Protein AF-A0A5P9CNB0-F1 (afdb_monomer)

InterPro domains:
  IPR053716 Flagellar assembly and chemotaxis effector [G3DSA:1.10.287.1700] (4-153)

Mean predicted aligned error: 8.44 Å

Nearest PDB structures (foldseek):
  4ovu-assembly1_B  TM=8.079E-01  e=1.923E+00  Homo sapiens
  3na7-assembly1_A  TM=5.622E-01  e=6.292E-01  Helicobacter pylori NCTC 11638
  8qbw-assembly1_A  TM=7.985E-01  e=2.432E+00  Nostoc punctiforme
  6zw5-assembly1_B  TM=7.362E-01  e=5.223E+00  Nostoc punctiforme
  5y06-assembly1_A  TM=4.913E-01  e=1.520E+00  Mycolicibacterium smegmatis MC2 155

Radius of gyration: 37.58 Å; Cα contacts (8 Å, |Δi|>4): 74; chains: 1; bounding box: 81×32×118 Å

Organism: NCBI:txid2587862

Solvent-accessible surface area (backbone atoms only — not comparable to full-atom values): 8260 Å² total; per-residue (Å²): 131,64,62,67,62,54,46,52,52,32,46,51,50,23,53,51,28,47,50,51,23,51,54,30,44,52,52,22,54,51,31,49,48,54,33,52,54,46,50,53,52,37,53,53,40,49,54,51,40,53,58,65,62,50,75,93,69,57,100,88,60,90,72,55,73,64,61,56,52,52,49,54,51,51,47,52,53,40,52,51,53,41,51,53,42,52,55,47,44,55,52,37,51,52,54,22,52,53,31,43,54,51,20,53,52,31,43,52,50,19,54,54,30,42,55,56,29,53,53,46,55,50,52,49,55,51,49,57,52,50,51,53,53,52,52,50,54,51,52,52,51,51,51,61,70,70,46,72,81,75,71,90,71,82,132

Foldseek 3Di:
DDLVVVLVVLVVQLVVLVVQLVVLVVVLVVLVVVLVVLVVVLVVLVVVLVVLPPPPDDPPDDDDPVVVVVSVVVNVVSVVVSVVSVVVSVVSVVVSVVSVVSSVVSVVSSVVSVVVSVVSVVVVVVVVVVVVVVVVVVVVVVVVVPPPPPDPPDD

Sequence (155 aa):
MDWKILEDIKRKRKDTAAKEMKERLSAYQKSEQDVSEQEAIHTQLLSSLQQISQSPFSENVPLSKEALNNWQQQVAAAKNKVNESANTIVKLKKTSQEHFSQWESAQSCYQSAHKKYEKCVEIRKEDDKHQFQLELLEADKQLDEFLPKQGKNNI

pLDDT: mean 90.11, std 13.54, range [41.53, 98.56]

Secondary structure (DSSP, 8-state):
--HHHHHHHHHHHHHHHHHHHHHHHHHHHHHHHHHHHHHHHHHHHHHHHHH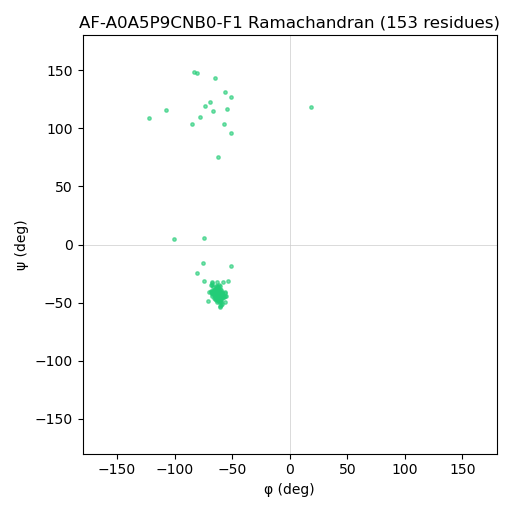HHS----TTSPPPHHHHHHHHHHHHHHHHHHHHHHHHHHHHHHHHHHHHHHHHHHHHHHHHHHHHHHHHHHHHHHHHHHHHHHHHHHHHHHHHHHS--------

Structure (mmCIF, N/CA/C/O backbone):
data_AF-A0A5P9CNB0-F1
#
_entry.id   AF-A0A5P9CNB0-F1
#
loop_
_atom_site.group_PDB
_atom_site.id
_atom_site.type_symbol
_atom_site.label_atom_id
_atom_site.label_alt_id
_atom_site.label_comp_id
_atom_site.label_asym_id
_atom_site.label_entity_id
_atom_site.label_seq_id
_atom_site.pdbx_PDB_ins_code
_atom_site.Cartn_x
_atom_site.Cartn_y
_atom_site.Cartn_z
_atom_site.occupancy
_atom_site.B_iso_or_equiv
_atom_site.auth_seq_id
_atom_site.auth_comp_id
_atom_site.auth_asym_id
_atom_site.auth_atom_id
_atom_site.pdbx_PDB_model_num
ATOM 1 N N . MET A 1 1 ? 28.462 -2.617 -29.558 1.00 60.22 1 MET A N 1
ATOM 2 C CA . MET A 1 1 ? 27.496 -3.028 -28.513 1.00 60.22 1 MET A CA 1
ATOM 3 C C . MET A 1 1 ? 26.128 -3.038 -29.165 1.00 60.22 1 MET A C 1
ATOM 5 O O . MET A 1 1 ? 25.838 -2.087 -29.870 1.00 60.22 1 MET A O 1
ATOM 9 N N . ASP A 1 2 ? 25.338 -4.100 -29.018 1.00 86.06 2 ASP A N 1
ATOM 10 C CA . ASP A 1 2 ? 24.031 -4.185 -29.684 1.00 86.06 2 ASP A CA 1
ATOM 11 C C . ASP A 1 2 ? 22.991 -3.332 -28.932 1.00 86.06 2 ASP A C 1
ATOM 13 O O . ASP A 1 2 ? 22.595 -3.657 -27.805 1.00 86.06 2 ASP A O 1
ATOM 17 N N . TRP A 1 3 ? 22.570 -2.222 -29.548 1.00 87.38 3 TRP A N 1
ATOM 18 C CA . TRP A 1 3 ? 21.569 -1.302 -29.001 1.00 87.38 3 TRP A CA 1
ATOM 19 C C . TRP A 1 3 ? 20.240 -1.981 -28.699 1.00 87.38 3 TRP A C 1
ATOM 21 O O . TRP A 1 3 ? 19.587 -1.631 -27.715 1.00 87.38 3 TRP A O 1
ATOM 31 N N . LYS A 1 4 ? 19.866 -2.996 -29.484 1.00 86.88 4 LYS A N 1
ATOM 32 C CA . LYS A 1 4 ? 18.629 -3.749 -29.284 1.00 86.88 4 LYS A CA 1
ATOM 33 C C . LYS A 1 4 ? 18.668 -4.525 -27.972 1.00 86.88 4 LYS A C 1
ATOM 35 O O . LYS A 1 4 ? 17.703 -4.501 -27.213 1.00 86.88 4 LYS A O 1
ATOM 40 N N . ILE A 1 5 ? 19.809 -5.145 -27.655 1.00 92.88 5 ILE A N 1
ATOM 41 C CA . ILE A 1 5 ? 20.012 -5.851 -26.381 1.00 92.88 5 ILE A CA 1
ATOM 42 C C . ILE A 1 5 ? 19.944 -4.869 -25.206 1.00 92.88 5 ILE A C 1
ATOM 44 O O . ILE A 1 5 ? 19.295 -5.151 -24.195 1.00 92.88 5 ILE A O 1
ATOM 48 N N . LEU A 1 6 ? 20.597 -3.710 -25.321 1.00 93.06 6 LEU A N 1
ATOM 49 C CA . LEU A 1 6 ? 20.603 -2.716 -24.249 1.00 93.06 6 LEU A CA 1
ATOM 50 C C . LEU A 1 6 ? 19.198 -2.151 -23.996 1.00 93.06 6 LEU A C 1
ATOM 52 O O . LEU A 1 6 ? 18.762 -2.110 -22.843 1.00 93.06 6 LEU A O 1
ATOM 56 N N . GLU A 1 7 ? 18.480 -1.768 -25.051 1.00 93.50 7 GLU A N 1
ATOM 57 C CA . GLU A 1 7 ? 17.111 -1.259 -24.964 1.00 93.50 7 GLU A CA 1
ATOM 58 C C . GLU A 1 7 ? 16.167 -2.299 -24.352 1.00 93.50 7 GLU A C 1
ATOM 60 O O . GLU A 1 7 ? 15.419 -1.977 -23.427 1.00 93.50 7 GLU A O 1
ATOM 65 N N . ASP A 1 8 ? 16.258 -3.561 -24.780 1.00 95.62 8 ASP A N 1
ATOM 66 C CA . ASP A 1 8 ? 15.468 -4.664 -24.231 1.00 95.62 8 ASP A CA 1
ATOM 67 C C . ASP A 1 8 ? 15.713 -4.856 -22.728 1.00 95.62 8 ASP A C 1
ATOM 69 O O . ASP A 1 8 ? 14.764 -5.040 -21.958 1.00 95.62 8 ASP A O 1
ATOM 73 N N . ILE A 1 9 ? 16.970 -4.771 -22.277 1.00 96.31 9 ILE A N 1
ATOM 74 C CA . ILE A 1 9 ? 17.315 -4.839 -20.849 1.00 96.31 9 ILE A CA 1
ATOM 75 C C . ILE A 1 9 ? 16.701 -3.659 -20.088 1.00 96.31 9 ILE A C 1
ATOM 77 O O . ILE A 1 9 ? 16.142 -3.850 -19.004 1.00 96.31 9 ILE A O 1
ATOM 81 N N . LYS A 1 10 ? 16.800 -2.433 -20.619 1.00 96.56 10 LYS A N 1
ATOM 82 C CA . LYS A 1 10 ? 16.231 -1.243 -19.965 1.00 96.56 10 LYS A CA 1
ATOM 83 C C . LYS A 1 10 ? 14.706 -1.305 -19.920 1.00 96.56 10 LYS A C 1
ATOM 85 O O . LYS A 1 10 ? 14.136 -1.006 -18.872 1.00 96.56 10 LYS A O 1
ATOM 90 N N . ARG A 1 11 ? 14.065 -1.758 -21.001 1.00 97.38 11 ARG A N 1
ATOM 91 C CA . ARG A 1 11 ? 12.615 -1.964 -21.086 1.00 97.38 11 ARG A CA 1
ATOM 92 C C . ARG A 1 11 ? 12.148 -2.966 -20.038 1.00 97.38 11 ARG A C 1
ATOM 94 O O . ARG A 1 11 ? 11.318 -2.614 -19.210 1.00 97.38 11 ARG A O 1
ATOM 101 N N . LYS A 1 12 ? 12.769 -4.151 -19.979 1.00 98.00 12 LYS A N 1
ATOM 102 C CA . LYS A 1 12 ? 12.460 -5.172 -18.964 1.00 98.00 12 LYS A CA 1
ATOM 103 C C . LYS A 1 12 ? 12.602 -4.632 -17.540 1.00 98.00 12 LYS A C 1
ATOM 105 O O . LYS A 1 12 ? 11.725 -4.855 -16.719 1.00 98.00 12 LYS A O 1
ATOM 110 N N . ARG A 1 13 ? 13.668 -3.880 -17.240 1.00 97.38 13 ARG A N 1
ATOM 111 C CA . ARG A 1 13 ? 13.856 -3.268 -15.909 1.00 97.38 13 ARG A CA 1
ATOM 112 C C . ARG A 1 13 ? 12.766 -2.252 -15.572 1.00 97.38 13 ARG A C 1
ATOM 114 O O . ARG A 1 13 ? 12.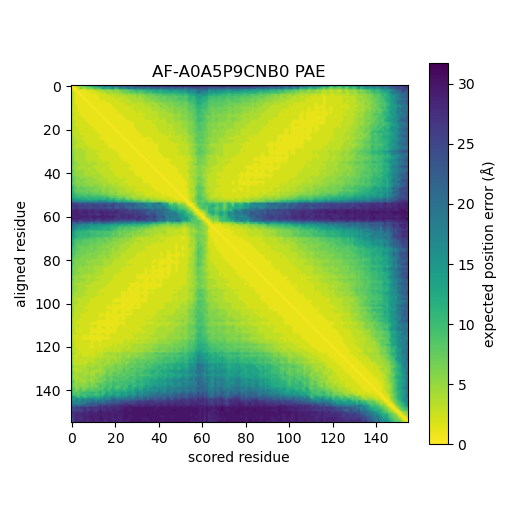282 -2.251 -14.445 1.00 97.38 13 ARG A O 1
ATOM 121 N N . LYS A 1 14 ? 12.383 -1.406 -16.533 1.00 98.12 14 LYS A N 1
ATOM 122 C CA . LYS A 1 14 ? 11.275 -0.456 -16.382 1.00 98.12 14 LYS A CA 1
ATOM 123 C C . LYS A 1 14 ? 9.961 -1.191 -16.111 1.00 98.12 14 LYS A C 1
ATOM 125 O O . LYS A 1 14 ? 9.256 -0.821 -15.180 1.00 98.12 14 LYS A O 1
ATOM 130 N N . ASP A 1 15 ? 9.661 -2.235 -16.877 1.00 98.25 15 ASP A N 1
ATOM 131 C CA . ASP A 1 15 ? 8.408 -2.986 -16.757 1.00 98.25 15 ASP A CA 1
ATOM 132 C C . ASP A 1 15 ? 8.338 -3.764 -15.434 1.00 98.25 15 ASP A C 1
ATOM 134 O O . ASP A 1 15 ? 7.306 -3.747 -14.763 1.00 98.25 15 ASP A O 1
ATOM 138 N N . THR A 1 16 ? 9.448 -4.366 -14.994 1.00 98.38 16 THR A N 1
ATOM 139 C CA . THR A 1 16 ? 9.545 -5.000 -13.670 1.00 98.38 16 THR A CA 1
ATOM 140 C C . THR A 1 16 ? 9.339 -3.986 -12.546 1.00 98.38 16 THR A C 1
ATOM 142 O O . THR A 1 16 ? 8.530 -4.233 -11.655 1.00 98.38 16 THR A O 1
ATOM 145 N N . ALA A 1 17 ? 10.002 -2.826 -12.602 1.00 98.12 17 ALA A N 1
ATOM 146 C CA . ALA A 1 17 ? 9.826 -1.779 -11.595 1.00 98.12 17 ALA A CA 1
ATOM 147 C C . ALA A 1 17 ? 8.390 -1.221 -11.586 1.00 98.12 17 ALA A C 1
ATOM 149 O O . ALA A 1 17 ? 7.842 -0.935 -10.526 1.00 98.12 17 ALA A O 1
ATOM 150 N N . ALA A 1 18 ? 7.749 -1.114 -12.755 1.00 98.50 18 ALA A N 1
ATOM 151 C CA . ALA A 1 18 ? 6.349 -0.711 -12.865 1.00 98.50 18 ALA A CA 1
ATOM 152 C C . ALA A 1 18 ? 5.405 -1.738 -12.227 1.00 98.50 18 ALA A C 1
ATOM 154 O O . ALA A 1 18 ? 4.434 -1.360 -11.570 1.00 98.50 18 ALA A O 1
ATOM 155 N N . LYS A 1 19 ? 5.678 -3.035 -12.418 1.00 98.50 19 LYS A N 1
ATOM 156 C CA . LYS A 1 19 ? 4.908 -4.115 -11.795 1.00 98.50 19 LYS A CA 1
ATOM 157 C C . LYS A 1 19 ? 5.031 -4.060 -10.274 1.00 98.50 19 LYS A C 1
ATOM 159 O O . LYS A 1 19 ? 4.010 -4.033 -9.597 1.00 98.50 19 LYS A O 1
ATOM 164 N N . GLU A 1 20 ? 6.253 -3.956 -9.757 1.00 98.19 20 GLU A N 1
ATOM 165 C CA . GLU A 1 20 ? 6.496 -3.859 -8.316 1.00 98.19 20 GLU A CA 1
ATOM 166 C C . GLU A 1 20 ? 5.834 -2.612 -7.713 1.00 98.19 20 GLU A C 1
ATOM 168 O O . GLU A 1 20 ? 5.130 -2.716 -6.713 1.00 98.19 20 GLU A O 1
ATOM 173 N N . MET A 1 21 ? 5.957 -1.445 -8.356 1.00 98.31 21 MET A N 1
ATOM 174 C CA . MET A 1 21 ? 5.266 -0.224 -7.923 1.00 98.31 21 MET A CA 1
ATOM 175 C C . MET A 1 21 ? 3.748 -0.435 -7.811 1.00 98.31 21 MET A C 1
ATOM 177 O O . MET A 1 21 ? 3.142 -0.002 -6.831 1.00 98.31 21 MET A O 1
ATOM 181 N N . LYS A 1 22 ? 3.122 -1.102 -8.790 1.00 98.50 22 LYS A N 1
ATOM 182 C CA . LYS A 1 22 ? 1.679 -1.396 -8.765 1.00 98.50 22 LYS A CA 1
ATOM 183 C C . LYS A 1 22 ? 1.303 -2.368 -7.649 1.00 98.50 22 LYS A C 1
ATOM 185 O O . LYS A 1 22 ? 0.299 -2.149 -6.979 1.00 98.50 22 LYS A O 1
ATOM 190 N N . GLU A 1 23 ? 2.099 -3.411 -7.434 1.00 98.44 23 GLU A N 1
ATOM 191 C CA . GLU A 1 23 ? 1.887 -4.369 -6.342 1.00 98.44 23 GLU A CA 1
ATOM 192 C C . GLU A 1 23 ? 1.972 -3.672 -4.974 1.00 98.44 23 GLU A C 1
ATOM 194 O O . GLU A 1 23 ? 1.087 -3.849 -4.136 1.00 98.44 23 GLU A O 1
ATOM 199 N N . ARG A 1 24 ? 2.974 -2.805 -4.766 1.00 98.12 24 ARG A N 1
ATOM 200 C CA . ARG A 1 24 ? 3.107 -2.017 -3.528 1.00 98.12 24 ARG A CA 1
ATOM 201 C C . ARG A 1 24 ? 1.971 -1.016 -3.342 1.00 98.12 24 ARG A C 1
ATOM 203 O O . ARG A 1 24 ? 1.476 -0.881 -2.228 1.00 98.12 24 ARG A O 1
ATOM 210 N N . LEU A 1 25 ? 1.520 -0.363 -4.418 1.00 98.50 25 LEU A N 1
ATOM 211 C CA . LEU A 1 25 ? 0.367 0.540 -4.364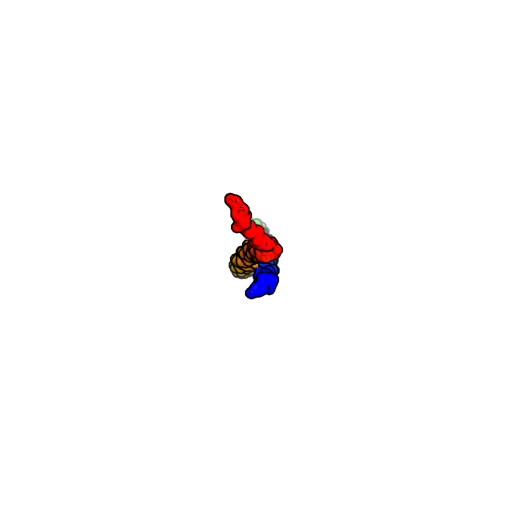 1.00 98.50 25 LEU A CA 1
ATOM 212 C C . LEU A 1 25 ? -0.892 -0.205 -3.918 1.00 98.50 25 LEU A C 1
ATOM 214 O O . LEU A 1 25 ? -1.610 0.273 -3.047 1.00 98.50 25 LEU A O 1
ATOM 218 N N . SER A 1 26 ? -1.134 -1.390 -4.480 1.00 98.56 26 SER A N 1
ATOM 219 C CA . SER A 1 26 ? -2.281 -2.212 -4.097 1.00 98.56 26 SER A CA 1
ATOM 220 C C . SER A 1 26 ? -2.215 -2.637 -2.628 1.00 98.56 26 SER A C 1
ATOM 222 O O . SER A 1 26 ? -3.251 -2.655 -1.967 1.00 98.56 26 SER A O 1
ATOM 224 N N . ALA A 1 27 ? -1.027 -2.967 -2.110 1.00 98.38 27 ALA A N 1
ATOM 225 C CA . ALA A 1 27 ? -0.845 -3.306 -0.698 1.00 98.38 27 ALA A CA 1
ATOM 226 C C . ALA A 1 27 ? -1.115 -2.106 0.225 1.00 98.38 27 ALA A C 1
ATOM 228 O O . ALA A 1 27 ? -1.802 -2.259 1.229 1.00 98.38 27 ALA A O 1
ATOM 229 N N . TYR A 1 28 ? -0.645 -0.911 -0.146 1.00 98.56 28 TYR A N 1
ATOM 230 C CA . TYR A 1 28 ? -0.935 0.322 0.591 1.00 98.56 28 TYR A CA 1
ATOM 231 C C . TYR A 1 28 ? -2.434 0.668 0.576 1.00 98.56 28 TYR A C 1
ATOM 233 O O . TYR A 1 28 ? -3.018 0.974 1.610 1.00 98.56 28 TYR A O 1
ATOM 241 N N . GLN A 1 29 ? -3.100 0.553 -0.575 1.00 98.38 29 GLN A N 1
ATOM 242 C CA . GLN A 1 29 ? -4.545 0.794 -0.669 1.00 98.38 29 GLN A CA 1
ATOM 243 C C . GLN A 1 29 ? -5.346 -0.184 0.196 1.00 98.38 29 GLN A C 1
ATOM 245 O O . GLN A 1 29 ? -6.297 0.217 0.863 1.00 98.38 29 GLN A O 1
ATOM 250 N N . LYS A 1 30 ? -4.938 -1.458 0.212 1.00 98.38 30 LYS A N 1
ATOM 251 C CA . LYS A 1 30 ? -5.518 -2.484 1.081 1.00 98.38 30 LYS A CA 1
ATOM 252 C C . LYS A 1 30 ? -5.367 -2.106 2.559 1.00 98.38 30 LYS A C 1
ATOM 254 O O . LYS A 1 30 ? -6.351 -2.156 3.286 1.00 98.38 30 LYS A O 1
ATOM 259 N N . SER A 1 31 ? -4.176 -1.688 2.994 1.00 98.06 31 SER A N 1
ATOM 260 C CA . SER A 1 31 ? -3.954 -1.315 4.396 1.00 98.06 31 SER A CA 1
ATOM 261 C C . SER A 1 31 ? -4.715 -0.054 4.807 1.00 98.06 31 SER A C 1
ATOM 263 O O . SER A 1 31 ? -5.203 0.008 5.931 1.00 98.06 31 SER A O 1
ATOM 265 N N . GLU A 1 32 ? -4.871 0.927 3.915 1.00 98.38 32 GLU A N 1
ATOM 266 C CA . GLU A 1 32 ? -5.717 2.102 4.173 1.00 98.38 32 GLU A CA 1
ATOM 267 C C . GLU A 1 32 ? -7.196 1.726 4.308 1.00 98.38 32 GLU A C 1
ATOM 269 O O . GLU A 1 32 ? -7.892 2.251 5.179 1.00 98.38 32 GLU A O 1
ATOM 274 N N . GLN A 1 33 ? -7.674 0.785 3.488 1.00 98.31 33 GLN A N 1
ATOM 275 C CA . GLN A 1 33 ? -9.029 0.256 3.618 1.00 98.31 33 GLN A CA 1
ATOM 276 C C . GLN A 1 33 ? -9.220 -0.440 4.974 1.00 98.31 33 GLN A C 1
ATOM 278 O O . GLN A 1 33 ? -10.182 -0.130 5.673 1.00 98.31 33 GLN A O 1
ATOM 283 N N . ASP A 1 34 ? -8.284 -1.301 5.384 1.00 98.25 34 ASP A N 1
ATOM 284 C CA . ASP A 1 34 ? -8.345 -1.995 6.677 1.00 98.25 34 ASP A CA 1
ATOM 285 C C . ASP A 1 34 ? -8.354 -0.997 7.859 1.00 98.25 34 ASP A C 1
ATOM 287 O O . ASP A 1 34 ? -9.084 -1.183 8.836 1.00 98.25 34 ASP A O 1
ATOM 291 N N . VAL A 1 35 ? -7.580 0.098 7.773 1.00 98.50 35 VAL A N 1
ATOM 292 C CA . VAL A 1 35 ? -7.616 1.193 8.764 1.00 98.50 35 VAL A CA 1
ATOM 293 C C . VAL A 1 35 ? -9.004 1.830 8.811 1.00 98.50 35 VAL A C 1
ATOM 295 O O . VAL A 1 35 ? -9.562 1.974 9.899 1.00 98.50 35 VAL A O 1
ATOM 298 N N . SER A 1 36 ? -9.570 2.191 7.657 1.00 98.25 36 SER A N 1
ATOM 299 C CA . SER A 1 36 ? -10.880 2.846 7.573 1.00 98.25 36 SER A CA 1
ATOM 300 C C . SER A 1 36 ? -12.008 1.964 8.118 1.00 98.25 36 SER A C 1
ATOM 302 O O . SER A 1 36 ? -12.849 2.430 8.890 1.00 98.25 36 SER A O 1
ATOM 304 N N . GLU A 1 37 ? -11.997 0.673 7.781 1.00 98.50 37 GLU A N 1
ATOM 305 C CA . GLU A 1 37 ? -12.955 -0.305 8.297 1.00 98.50 37 GLU A CA 1
ATOM 306 C C . GLU A 1 37 ? -12.851 -0.433 9.825 1.00 98.50 37 GLU A C 1
ATOM 308 O O . GLU A 1 37 ? -13.866 -0.389 10.527 1.00 98.50 37 GLU A O 1
ATOM 313 N N . GLN A 1 38 ? -11.631 -0.508 10.369 1.00 98.31 38 GLN A N 1
ATOM 314 C CA . GLN A 1 38 ? -11.431 -0.593 11.816 1.00 98.31 38 GLN A CA 1
ATOM 315 C C . GLN A 1 38 ? -11.812 0.706 12.545 1.00 98.31 38 GLN A C 1
ATOM 317 O O . GLN A 1 38 ? -12.330 0.654 13.664 1.00 98.31 38 GLN A O 1
ATOM 322 N N . GLU A 1 39 ? -11.584 1.872 11.940 1.00 98.31 39 GLU A N 1
ATOM 323 C CA . GLU A 1 39 ? -12.039 3.158 12.477 1.00 98.31 39 GLU A CA 1
ATOM 324 C C . GLU A 1 39 ? -13.568 3.221 12.549 1.00 98.31 39 GLU A C 1
ATOM 326 O O . GLU A 1 39 ? -14.109 3.618 13.583 1.00 98.31 39 GLU A O 1
ATOM 331 N N . ALA A 1 40 ? -14.274 2.733 11.524 1.00 98.44 40 ALA A N 1
ATOM 332 C CA . ALA A 1 40 ? -15.733 2.639 11.546 1.00 98.44 40 ALA A CA 1
ATOM 333 C C . ALA A 1 40 ? -16.236 1.726 12.681 1.00 98.44 40 ALA A C 1
ATOM 335 O O . ALA A 1 40 ? -17.159 2.097 13.415 1.00 98.44 40 ALA A O 1
ATOM 336 N N . ILE A 1 41 ? -15.596 0.567 12.883 1.00 97.94 41 ILE A N 1
ATOM 337 C CA . ILE A 1 41 ? -15.890 -0.334 14.012 1.00 97.94 41 ILE A CA 1
ATOM 338 C C . ILE A 1 41 ? -15.657 0.384 15.347 1.00 97.94 41 ILE A C 1
ATOM 340 O O . ILE A 1 41 ? -16.492 0.317 16.251 1.00 97.94 41 ILE A O 1
ATOM 344 N N . HIS A 1 42 ? -14.545 1.105 15.485 1.00 98.38 42 HIS A N 1
ATOM 345 C CA . HIS A 1 42 ? -14.229 1.840 16.706 1.00 98.38 42 HIS A CA 1
ATOM 346 C C . HIS A 1 42 ? -15.271 2.915 17.024 1.00 98.38 42 HIS A C 1
ATOM 348 O O . HIS A 1 42 ? -15.697 3.030 18.174 1.00 98.38 42 HIS A O 1
ATOM 354 N N . THR A 1 43 ? -15.738 3.656 16.017 1.00 98.31 43 THR A N 1
ATOM 355 C CA . THR A 1 43 ? -16.824 4.631 16.177 1.00 98.31 43 THR A CA 1
ATOM 356 C C . THR A 1 43 ? -18.104 3.963 16.679 1.00 98.31 43 THR A C 1
ATOM 358 O O . THR A 1 43 ? -18.718 4.460 17.621 1.00 98.31 43 THR A O 1
ATOM 361 N N . GLN A 1 44 ? -18.479 2.803 16.130 1.00 97.88 44 GLN A N 1
ATOM 362 C CA . GLN A 1 44 ? -19.649 2.049 16.599 1.00 97.88 44 GLN A CA 1
ATOM 363 C C . GLN A 1 44 ? -19.494 1.576 18.053 1.00 97.88 44 GLN A C 1
ATOM 365 O O . GLN A 1 44 ? -20.443 1.649 18.843 1.00 97.88 44 GLN A O 1
ATOM 370 N N . LEU A 1 45 ? -18.296 1.123 18.438 1.00 98.00 45 LEU A N 1
ATOM 371 C CA . LEU A 1 45 ? -17.993 0.726 19.815 1.00 98.00 45 LEU A CA 1
ATOM 372 C C . LEU A 1 45 ? -18.064 1.913 20.781 1.00 98.00 45 LEU A C 1
ATOM 374 O O . LEU A 1 45 ? -18.602 1.765 21.878 1.00 98.00 45 LEU A O 1
ATOM 378 N N . LEU A 1 46 ? -17.578 3.090 20.377 1.00 97.81 46 LEU A N 1
ATOM 379 C CA . LEU A 1 46 ? -17.701 4.320 21.161 1.00 97.81 46 LEU A CA 1
ATOM 380 C C . LEU A 1 46 ? -19.166 4.714 21.363 1.00 97.81 46 LEU A C 1
ATOM 382 O O . LEU A 1 46 ? -19.564 4.993 22.494 1.00 97.81 46 LEU A O 1
ATOM 386 N N . SER A 1 47 ? -19.987 4.673 20.309 1.00 96.12 47 SER A N 1
ATOM 387 C CA . SER A 1 47 ? -21.428 4.929 20.424 1.00 96.12 47 SER A CA 1
ATOM 388 C C . SER A 1 47 ? -22.114 3.929 21.359 1.00 96.12 47 SER A C 1
ATOM 390 O O . SER A 1 47 ? -22.908 4.327 22.210 1.00 96.12 47 SER A O 1
ATOM 392 N N . SER A 1 48 ? -21.761 2.645 21.262 1.00 94.44 48 SER A N 1
ATOM 393 C CA . SER A 1 48 ? -22.293 1.596 22.144 1.00 94.44 48 SER A CA 1
ATOM 394 C C . SER A 1 48 ? -21.891 1.827 23.604 1.00 94.44 48 SER A C 1
ATOM 396 O O . SER A 1 48 ? -22.723 1.741 24.506 1.00 94.44 48 SER A O 1
ATOM 398 N N . LEU A 1 49 ? -20.625 2.179 23.856 1.00 95.19 49 LEU A N 1
ATOM 399 C CA . LEU A 1 49 ? -20.142 2.524 25.192 1.00 95.19 49 LEU A CA 1
ATOM 400 C C . LEU A 1 49 ? -20.875 3.748 25.749 1.00 95.19 49 LEU A C 1
ATOM 402 O O . LEU A 1 49 ? -21.236 3.747 26.925 1.00 95.19 49 LEU A O 1
ATOM 406 N N . GLN A 1 50 ? -21.114 4.771 24.928 1.00 93.88 50 GLN A N 1
ATOM 407 C CA . GLN A 1 50 ? -21.852 5.962 25.338 1.00 93.88 50 GLN A CA 1
ATOM 408 C C . GLN A 1 50 ? -23.285 5.609 25.753 1.00 93.88 50 GLN A C 1
ATOM 410 O O . GLN A 1 50 ? -23.728 6.068 26.802 1.00 93.88 50 GLN A O 1
ATOM 415 N N . GLN A 1 51 ? -23.977 4.761 24.986 1.00 91.44 51 GLN A N 1
ATOM 416 C CA . GLN A 1 51 ? -25.328 4.295 25.315 1.00 91.44 51 GLN A CA 1
ATOM 417 C C . GLN A 1 51 ? -25.366 3.506 26.628 1.00 91.44 51 GLN A C 1
ATOM 419 O O . GLN A 1 51 ? -26.180 3.807 27.492 1.00 91.44 51 GLN A O 1
ATOM 424 N N . ILE A 1 52 ? -24.461 2.541 26.819 1.00 90.06 52 ILE A N 1
ATOM 425 C CA . ILE A 1 52 ? -24.419 1.726 28.046 1.00 90.06 52 ILE A CA 1
ATOM 426 C C . ILE A 1 52 ? -24.018 2.582 29.257 1.00 90.06 52 ILE A C 1
ATOM 428 O O . ILE A 1 52 ? -24.469 2.331 30.370 1.00 90.06 52 ILE A O 1
ATOM 432 N N . SER A 1 53 ? -23.184 3.606 29.062 1.00 87.62 53 SER A N 1
ATOM 433 C CA . SER A 1 53 ? -22.730 4.488 30.146 1.00 87.62 53 SER A CA 1
ATOM 434 C C . SER A 1 53 ? -23.787 5.494 30.602 1.00 87.62 53 SER A C 1
ATOM 436 O O . SER A 1 53 ? -23.632 6.071 31.679 1.00 87.62 53 SER A O 1
ATOM 438 N N . GLN A 1 54 ? -24.849 5.722 29.823 1.00 85.25 54 GLN A N 1
ATOM 439 C CA . GLN A 1 54 ? -25.998 6.482 30.306 1.00 85.25 54 GLN A CA 1
ATOM 440 C C . GLN A 1 54 ? -26.674 5.662 31.405 1.00 85.25 54 GLN A C 1
ATOM 442 O O . GLN A 1 54 ? -27.148 4.559 31.151 1.00 85.25 54 GLN A O 1
ATOM 447 N N . SER A 1 55 ? -26.664 6.179 32.640 1.00 67.06 55 SER A N 1
ATOM 448 C CA . SER A 1 55 ? -27.256 5.497 33.794 1.00 67.06 55 SER A CA 1
ATOM 449 C C . SER A 1 55 ? -28.719 5.159 33.490 1.00 67.06 55 SER A C 1
ATOM 451 O O . SER A 1 55 ? -29.519 6.084 33.338 1.00 67.06 55 SER A O 1
ATOM 453 N N . PRO A 1 56 ? -29.109 3.873 33.442 1.00 65.50 56 PRO A N 1
ATOM 454 C CA . PRO A 1 56 ? -30.506 3.496 33.235 1.00 65.50 56 PRO A CA 1
ATOM 455 C C . PRO A 1 56 ? -31.363 3.736 34.492 1.00 65.50 56 PRO A C 1
ATOM 457 O O . PRO A 1 56 ? -32.531 3.357 34.536 1.00 65.50 56 PRO A O 1
ATOM 460 N N . PHE A 1 57 ? -30.787 4.336 35.536 1.00 64.94 57 PHE A N 1
ATOM 461 C CA . PHE A 1 57 ? -31.366 4.424 36.866 1.00 64.94 57 PHE A CA 1
ATOM 462 C C . PHE A 1 57 ? -31.837 5.850 37.161 1.00 64.94 57 PHE A C 1
ATOM 464 O O . PHE A 1 57 ? -31.031 6.776 37.247 1.00 64.94 57 PHE A O 1
ATOM 471 N N . SER A 1 58 ? -33.150 6.017 37.333 1.00 57.22 58 SER A N 1
ATOM 472 C CA . SER A 1 58 ? -33.756 7.212 37.930 1.00 57.22 58 SER A CA 1
ATOM 473 C C . SER A 1 58 ? -33.721 7.116 39.458 1.00 57.22 58 SER A C 1
ATOM 475 O O . SER A 1 58 ? -33.895 6.016 39.983 1.00 57.22 58 SER A O 1
ATOM 477 N N . GLU A 1 59 ? -33.613 8.245 40.168 1.00 54.16 59 GLU A N 1
ATOM 478 C CA . GLU A 1 59 ? -33.561 8.329 41.646 1.00 54.16 59 GLU A CA 1
ATOM 479 C C . GLU A 1 59 ? -34.683 7.571 42.392 1.00 54.16 59 GLU A C 1
ATOM 481 O O . GLU A 1 59 ? -34.527 7.251 43.567 1.00 54.16 59 GLU A O 1
ATOM 486 N N . ASN A 1 60 ? -35.789 7.226 41.721 1.00 54.47 60 ASN A N 1
ATOM 487 C CA . ASN A 1 60 ? -36.994 6.662 42.335 1.00 54.47 60 ASN A CA 1
ATOM 488 C C . ASN A 1 60 ? -37.157 5.130 42.219 1.00 54.47 60 ASN A C 1
ATOM 490 O O . ASN A 1 60 ? -38.190 4.610 42.637 1.00 54.47 60 ASN A O 1
ATOM 494 N N . VAL A 1 61 ? -36.183 4.388 41.669 1.00 57.03 61 VAL A N 1
ATOM 495 C CA . VAL A 1 61 ? -36.260 2.914 41.562 1.00 57.03 61 VAL A CA 1
ATOM 496 C C . V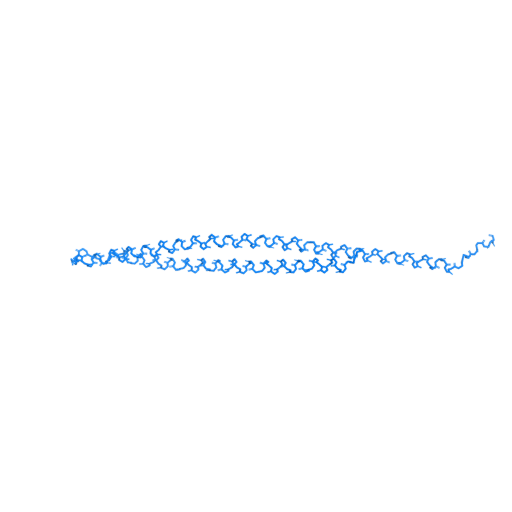AL A 1 61 ? -35.068 2.265 42.281 1.00 57.03 61 VAL A C 1
ATOM 498 O O . VAL A 1 61 ? -33.942 2.360 41.790 1.00 57.03 61 VAL A O 1
ATOM 501 N N . PRO A 1 62 ? -35.269 1.596 43.434 1.00 59.97 62 PRO A N 1
ATOM 502 C CA . PRO A 1 62 ? -34.185 0.925 44.140 1.00 59.97 62 PRO A CA 1
ATOM 503 C C . PRO A 1 62 ? -33.709 -0.298 43.345 1.00 59.97 62 PRO A C 1
ATOM 505 O O . PRO A 1 62 ? -34.479 -1.210 43.046 1.00 59.97 62 PRO A O 1
ATOM 508 N N . LEU A 1 63 ? -32.421 -0.324 43.004 1.00 68.38 63 LEU A N 1
ATOM 509 C CA . LEU A 1 63 ? -31.789 -1.458 42.329 1.00 68.38 63 LEU A CA 1
ATOM 510 C C . LEU A 1 63 ? -31.423 -2.566 43.302 1.00 68.38 63 LEU A C 1
ATOM 512 O O . LEU A 1 63 ? -30.950 -2.313 44.412 1.00 68.38 63 LEU A O 1
ATOM 516 N N . SER A 1 64 ? -31.494 -3.805 42.818 1.00 80.69 64 SER A N 1
ATOM 517 C CA . SER A 1 64 ? -30.714 -4.871 43.433 1.00 80.69 64 SER A CA 1
ATOM 518 C C . SER A 1 64 ? -29.220 -4.585 43.234 1.00 80.69 64 SER A C 1
ATOM 520 O O . SER A 1 64 ? -28.787 -4.106 42.182 1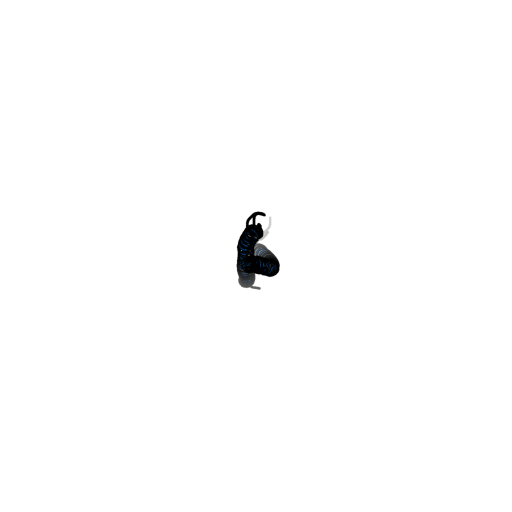.00 80.69 64 SER A O 1
ATOM 522 N N . LYS A 1 65 ? -28.397 -4.911 44.238 1.00 82.25 65 LYS A N 1
ATOM 523 C CA . LYS A 1 65 ? -26.926 -4.833 44.125 1.00 82.25 65 LYS A CA 1
ATOM 524 C C . LYS A 1 65 ? -26.401 -5.604 42.906 1.00 82.25 65 LYS A C 1
ATOM 526 O O . LYS A 1 65 ? -25.409 -5.212 42.304 1.00 82.25 65 LYS A O 1
ATOM 531 N N . GLU A 1 66 ? -27.088 -6.680 42.534 1.00 85.25 66 GLU A N 1
ATOM 532 C CA . GLU A 1 66 ? -26.767 -7.512 41.378 1.00 85.25 66 GLU A CA 1
ATOM 533 C C . GLU A 1 66 ? -26.945 -6.767 40.046 1.00 85.25 66 GLU A C 1
ATOM 535 O O . GLU A 1 66 ? -26.056 -6.815 39.200 1.00 85.25 66 GLU A O 1
ATOM 540 N N . ALA A 1 67 ? -28.028 -5.998 39.876 1.00 84.38 67 ALA A N 1
ATOM 541 C CA . ALA A 1 67 ? -28.258 -5.210 38.664 1.00 84.38 67 ALA A CA 1
ATOM 542 C C . ALA A 1 67 ? -27.199 -4.110 38.474 1.00 84.38 67 ALA A C 1
ATOM 544 O O . ALA A 1 67 ? -26.707 -3.907 37.362 1.00 84.38 67 ALA A O 1
ATOM 545 N N . LEU A 1 68 ? -26.801 -3.444 39.565 1.00 84.69 68 LEU A N 1
ATOM 546 C CA . LEU A 1 68 ? -25.721 -2.456 39.540 1.00 84.69 68 LEU A CA 1
ATOM 547 C C . LEU A 1 68 ? -24.380 -3.099 39.158 1.00 84.69 68 LEU A C 1
ATOM 549 O O . LEU A 1 68 ? -23.684 -2.589 38.280 1.00 84.69 68 LEU A O 1
ATOM 553 N N . ASN A 1 69 ? -24.038 -4.233 39.777 1.00 88.81 69 ASN A N 1
ATOM 554 C CA . ASN A 1 69 ? -22.809 -4.965 39.469 1.00 88.81 69 ASN A CA 1
ATOM 555 C C . ASN A 1 69 ? -22.770 -5.416 38.001 1.00 88.81 69 ASN A C 1
ATOM 557 O O . ASN A 1 69 ? -21.756 -5.229 37.329 1.00 88.81 69 ASN A O 1
ATOM 561 N N . ASN A 1 70 ? -23.875 -5.954 37.480 1.00 89.62 70 ASN A N 1
ATOM 562 C CA . ASN A 1 70 ? -23.966 -6.399 36.089 1.00 89.62 70 ASN A CA 1
ATOM 563 C C . ASN A 1 70 ? -23.777 -5.236 35.105 1.00 89.62 70 ASN A C 1
ATOM 565 O O . ASN A 1 70 ? -23.045 -5.370 34.125 1.00 89.62 70 ASN A O 1
ATOM 569 N N . TRP A 1 71 ? -24.382 -4.077 35.374 1.00 89.38 71 TRP A N 1
ATOM 570 C CA . TRP A 1 71 ? -24.185 -2.882 34.552 1.00 89.38 71 TRP A CA 1
ATOM 571 C C . TRP A 1 71 ? -22.728 -2.398 34.581 1.00 89.38 71 TRP A C 1
ATOM 573 O O . TRP A 1 71 ? -22.138 -2.151 33.528 1.00 89.38 71 TRP A O 1
ATOM 583 N N . GLN A 1 72 ? -22.106 -2.334 35.763 1.00 91.31 72 GLN A N 1
ATOM 584 C CA . GLN A 1 72 ? -20.696 -1.951 35.894 1.00 91.31 72 GLN A CA 1
ATOM 585 C C . GLN A 1 72 ? -19.774 -2.889 35.104 1.00 91.31 72 GLN A C 1
ATOM 587 O O . GLN A 1 72 ? -18.856 -2.425 34.424 1.00 91.31 72 GLN A O 1
ATOM 592 N N . GLN A 1 73 ? -20.041 -4.198 35.140 1.00 93.56 73 GLN A N 1
ATOM 593 C CA . GLN A 1 73 ? -19.308 -5.184 34.346 1.00 93.56 73 GLN A CA 1
ATOM 594 C C . GLN A 1 73 ? -19.493 -4.966 32.839 1.00 93.56 73 GLN A C 1
ATOM 596 O O . GLN A 1 73 ? -18.515 -5.029 32.095 1.00 93.56 73 GLN A O 1
ATOM 601 N N . GLN A 1 74 ? -20.708 -4.652 32.378 1.00 92.50 74 GLN A N 1
ATOM 602 C CA . GLN A 1 74 ? -20.967 -4.353 30.964 1.00 92.50 74 GLN A CA 1
ATOM 603 C C . GLN A 1 74 ? -20.228 -3.094 30.496 1.00 92.50 74 GLN A C 1
ATOM 605 O O . GLN A 1 74 ? -19.602 -3.112 29.435 1.00 92.50 74 GLN A O 1
ATOM 610 N N . VAL A 1 75 ? -20.230 -2.024 31.300 1.00 93.69 75 VAL A N 1
ATOM 611 C CA . VAL A 1 75 ? -19.464 -0.800 31.010 1.00 93.69 75 VAL A CA 1
ATOM 612 C C . VAL A 1 75 ? -17.967 -1.103 30.945 1.00 93.69 75 VAL A C 1
ATOM 614 O O . VAL A 1 75 ? -17.289 -0.660 30.017 1.00 93.69 75 VAL A O 1
ATOM 617 N N . ALA A 1 76 ? -17.435 -1.871 31.899 1.00 95.38 76 ALA A N 1
ATOM 618 C CA . ALA A 1 76 ? -16.025 -2.254 31.913 1.00 95.38 76 ALA A CA 1
ATOM 619 C C . ALA A 1 76 ? -15.643 -3.084 30.675 1.00 95.38 76 ALA A C 1
ATOM 621 O O . ALA A 1 76 ? -14.647 -2.79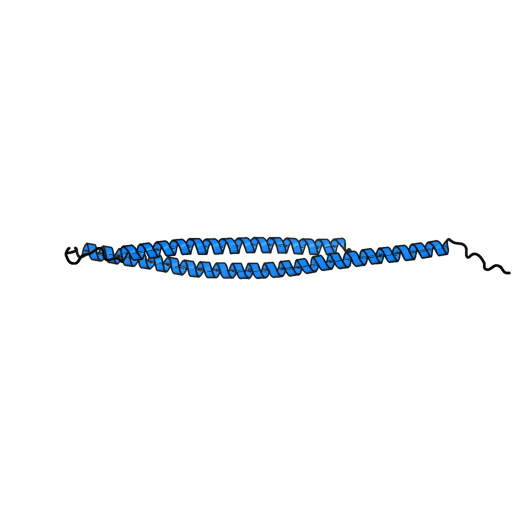0 30.014 1.00 95.38 76 ALA A O 1
ATOM 622 N N . ALA A 1 77 ? -16.467 -4.067 30.304 1.00 96.06 77 ALA A N 1
ATOM 623 C CA . ALA A 1 77 ? -16.256 -4.877 29.108 1.00 96.06 77 ALA A CA 1
ATOM 624 C C . ALA A 1 77 ? -16.303 -4.035 27.820 1.00 96.06 77 ALA A C 1
ATOM 626 O O . ALA A 1 77 ? -15.463 -4.211 26.937 1.00 96.06 77 ALA A O 1
ATOM 627 N N . ALA A 1 78 ? -17.241 -3.088 27.715 1.00 95.81 78 ALA A N 1
ATOM 628 C CA . ALA A 1 78 ? -17.329 -2.177 26.575 1.00 95.81 78 ALA A CA 1
ATOM 629 C C . ALA A 1 78 ? -16.099 -1.257 26.473 1.00 95.81 78 ALA A C 1
ATOM 631 O O . ALA A 1 78 ? -15.546 -1.096 25.384 1.00 95.81 78 ALA A O 1
ATOM 632 N N . LYS A 1 79 ? -15.609 -0.719 27.600 1.00 97.25 79 LYS A N 1
ATOM 633 C CA . LYS A 1 79 ? -14.361 0.066 27.646 1.00 97.25 79 LYS A CA 1
ATOM 634 C C . LYS A 1 79 ? -13.160 -0.741 27.159 1.00 97.25 79 LYS A C 1
ATOM 636 O O . LYS A 1 79 ? -12.363 -0.228 26.377 1.00 97.25 79 LYS A O 1
ATOM 641 N N . ASN A 1 80 ? -13.051 -2.004 27.569 1.00 97.88 80 ASN A N 1
ATOM 642 C CA . ASN A 1 80 ? -11.967 -2.877 27.116 1.00 97.88 80 ASN A CA 1
ATOM 643 C C . ASN A 1 80 ? -12.003 -3.082 25.596 1.00 97.88 80 ASN A C 1
ATOM 645 O O . ASN A 1 80 ? -10.980 -2.887 24.946 1.00 97.88 80 ASN A O 1
ATOM 649 N N . LYS A 1 81 ? -13.179 -3.346 25.011 1.00 97.69 81 LYS A N 1
ATOM 650 C CA . LYS A 1 81 ? -13.331 -3.473 23.548 1.00 97.69 81 LYS A CA 1
ATOM 651 C C . LYS A 1 81 ? -12.937 -2.199 22.796 1.00 97.69 81 LYS A C 1
ATOM 653 O O . LYS A 1 81 ? -12.276 -2.270 21.762 1.00 97.69 81 LYS A O 1
ATOM 658 N N . VAL A 1 82 ? -13.317 -1.026 23.310 1.00 98.00 82 VAL A N 1
ATOM 659 C CA . VAL A 1 82 ? -12.916 0.271 22.733 1.00 98.00 82 VAL A CA 1
ATOM 660 C C . VAL A 1 82 ? -11.392 0.418 22.744 1.00 98.00 82 VAL A C 1
ATOM 662 O O . VAL A 1 82 ? -10.809 0.771 21.717 1.00 98.00 82 VAL A O 1
ATOM 665 N N . ASN A 1 83 ? -10.742 0.089 23.863 1.00 98.00 83 ASN A N 1
ATOM 666 C CA . ASN A 1 83 ? -9.284 0.152 23.999 1.00 98.00 83 ASN A CA 1
ATOM 667 C C . ASN A 1 83 ? -8.566 -0.845 23.073 1.00 98.00 83 ASN A C 1
ATOM 669 O O . ASN A 1 83 ? -7.580 -0.494 22.427 1.00 98.00 83 ASN A O 1
ATOM 673 N N . GLU A 1 84 ? -9.062 -2.078 22.968 1.00 98.12 84 GLU A N 1
ATOM 674 C CA . GLU A 1 84 ? -8.540 -3.095 22.046 1.00 98.12 84 GLU A CA 1
ATOM 675 C C . GLU A 1 84 ? -8.647 -2.642 20.586 1.00 98.12 84 GLU A C 1
ATOM 677 O O . GLU A 1 84 ? -7.687 -2.760 19.817 1.00 98.12 84 GLU A O 1
ATOM 682 N N . SER A 1 85 ? -9.785 -2.053 20.213 1.00 98.31 85 SER A N 1
ATOM 683 C CA . SER A 1 85 ? -9.981 -1.484 18.882 1.00 98.31 85 SER A CA 1
ATOM 684 C C . SER A 1 85 ? -9.029 -0.315 18.617 1.00 98.31 85 SER A C 1
ATOM 686 O O . SER A 1 85 ? -8.440 -0.252 17.540 1.00 98.31 85 SER A O 1
ATOM 688 N N . ALA A 1 86 ? -8.821 0.583 19.585 1.00 98.31 86 ALA A N 1
ATOM 689 C CA . ALA A 1 86 ? -7.868 1.688 19.452 1.00 98.31 86 ALA A CA 1
ATOM 690 C C . ALA A 1 86 ? -6.432 1.177 19.237 1.00 98.31 86 ALA A C 1
ATOM 692 O O . ALA A 1 86 ? -5.736 1.624 18.325 1.00 98.31 86 ALA A O 1
ATOM 693 N N . ASN A 1 87 ? -6.009 0.176 20.015 1.00 98.38 87 ASN A N 1
ATOM 694 C CA . ASN A 1 87 ? -4.704 -0.469 19.849 1.00 98.38 87 ASN A CA 1
ATOM 695 C C . ASN A 1 87 ? -4.552 -1.129 18.470 1.00 98.38 87 ASN A C 1
ATOM 697 O O . ASN A 1 87 ? -3.464 -1.123 17.893 1.00 98.38 87 ASN A O 1
ATOM 701 N N . THR A 1 88 ? -5.635 -1.693 17.935 1.00 98.38 88 THR A N 1
ATOM 702 C CA . THR A 1 88 ? -5.650 -2.296 16.597 1.00 98.38 88 THR A CA 1
ATOM 703 C C . THR A 1 88 ? -5.481 -1.235 15.511 1.00 98.38 88 THR A C 1
ATOM 705 O O . THR A 1 88 ? -4.627 -1.405 14.644 1.00 98.38 88 THR A O 1
ATOM 708 N N . ILE A 1 89 ? -6.184 -0.099 15.609 1.00 98.44 89 ILE A N 1
ATOM 709 C CA . ILE A 1 89 ? -6.021 1.038 14.683 1.00 98.44 89 ILE A CA 1
ATOM 710 C C . ILE A 1 89 ? -4.572 1.526 14.668 1.00 98.44 89 ILE A C 1
ATOM 712 O O . ILE A 1 89 ? -4.008 1.736 13.599 1.00 98.44 89 ILE A O 1
ATOM 716 N N . VAL A 1 90 ? -3.940 1.670 15.838 1.00 98.50 90 VAL A N 1
ATOM 717 C CA . VAL A 1 90 ? -2.536 2.108 15.925 1.00 98.50 90 VAL A CA 1
ATOM 718 C C . VAL A 1 90 ? -1.605 1.147 15.179 1.00 98.50 90 VAL A C 1
ATOM 720 O O . VAL A 1 90 ? -0.728 1.593 14.437 1.00 98.50 90 VAL A O 1
ATOM 723 N N . LYS A 1 91 ? -1.804 -0.168 15.330 1.00 98.44 91 LYS A N 1
ATOM 724 C CA . LYS A 1 91 ? -1.018 -1.180 14.606 1.00 98.44 91 LYS A CA 1
ATOM 725 C C . LYS A 1 91 ? -1.245 -1.093 13.096 1.00 98.44 91 LYS A C 1
ATOM 727 O O 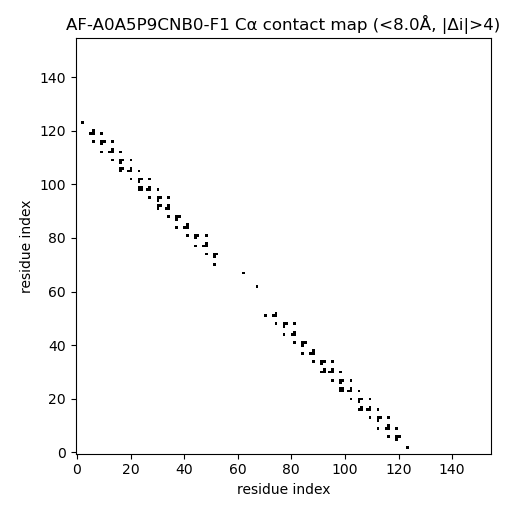. LYS A 1 91 ? -0.269 -1.051 12.355 1.00 98.44 91 LYS A O 1
ATOM 732 N N . LEU A 1 92 ? -2.502 -1.010 12.657 1.00 98.38 92 LEU A N 1
ATOM 733 C CA . LEU A 1 92 ? -2.851 -0.916 11.238 1.00 98.38 92 LEU A CA 1
ATOM 734 C C . LEU A 1 92 ? -2.287 0.354 10.595 1.00 98.38 92 LEU A C 1
ATOM 736 O O . LEU A 1 92 ? -1.693 0.276 9.526 1.00 98.38 92 LEU A O 1
ATOM 740 N N . LYS A 1 93 ? -2.367 1.506 11.273 1.00 98.50 93 LYS A N 1
ATOM 741 C CA . LYS A 1 93 ? -1.768 2.762 10.792 1.00 98.50 93 LYS A CA 1
ATOM 742 C C . LYS A 1 93 ? -0.257 2.658 10.640 1.00 98.50 93 LYS A C 1
ATOM 744 O O . LYS A 1 93 ? 0.290 3.143 9.654 1.00 98.50 93 LYS A O 1
ATOM 749 N N . LYS A 1 94 ? 0.423 1.988 11.575 1.00 98.44 94 LYS A N 1
ATOM 750 C CA . LYS A 1 94 ? 1.860 1.722 11.450 1.00 98.44 94 LYS A CA 1
ATOM 751 C C . LYS A 1 94 ? 2.161 0.854 10.223 1.00 98.44 94 LYS A C 1
ATOM 753 O O . LYS A 1 94 ? 3.034 1.209 9.439 1.00 98.44 94 LYS A O 1
ATOM 758 N N . THR A 1 95 ? 1.421 -0.236 10.029 1.00 97.56 95 THR A N 1
ATOM 759 C CA . THR A 1 95 ? 1.565 -1.104 8.849 1.00 97.56 95 THR A CA 1
ATOM 760 C C . THR A 1 95 ? 1.267 -0.355 7.548 1.00 97.56 95 THR A C 1
ATOM 762 O O . THR A 1 95 ? 2.000 -0.506 6.574 1.00 97.56 95 THR A O 1
ATOM 765 N N . SER A 1 96 ? 0.248 0.507 7.533 1.00 98.25 96 SER A N 1
ATOM 766 C CA . SER A 1 96 ? -0.078 1.326 6.365 1.00 98.25 96 SER A CA 1
ATOM 767 C C . SER A 1 96 ? 1.042 2.307 6.023 1.00 98.25 96 SER A C 1
ATOM 769 O O . SER A 1 96 ? 1.450 2.404 4.867 1.00 98.25 96 SER A O 1
ATOM 771 N N . GLN A 1 97 ? 1.637 2.947 7.034 1.00 98.38 97 GLN A N 1
ATOM 772 C CA . GLN A 1 97 ? 2.804 3.809 6.851 1.00 98.38 97 GLN A CA 1
ATOM 773 C C . GLN A 1 97 ? 4.009 3.043 6.277 1.00 98.38 97 GLN A C 1
ATOM 775 O O . GLN A 1 97 ? 4.708 3.551 5.402 1.00 98.38 97 GLN A O 1
ATOM 780 N N . GLU A 1 98 ? 4.251 1.812 6.735 1.00 98.44 98 GLU A N 1
ATOM 781 C CA . GLU A 1 98 ? 5.309 0.954 6.189 1.00 98.44 98 GLU A CA 1
ATOM 782 C C . GLU A 1 98 ? 5.048 0.608 4.712 1.00 98.44 98 GLU A C 1
ATOM 784 O O . GLU A 1 98 ? 5.964 0.689 3.888 1.00 98.44 98 GLU A O 1
ATOM 789 N N . HIS A 1 99 ? 3.806 0.273 4.348 1.00 98.44 99 HIS A N 1
ATOM 790 C CA . HIS A 1 99 ? 3.424 0.029 2.954 1.00 98.44 99 HIS A CA 1
ATOM 791 C C . HIS A 1 99 ? 3.531 1.280 2.082 1.00 98.44 99 HIS A C 1
ATOM 793 O O . HIS A 1 99 ? 4.007 1.181 0.949 1.00 98.44 99 HIS A O 1
ATOM 799 N N . PHE A 1 100 ? 3.169 2.448 2.611 1.00 98.56 100 PHE A N 1
ATOM 800 C CA . PHE A 1 100 ? 3.339 3.727 1.931 1.00 98.56 100 PHE A CA 1
ATOM 801 C C . PHE A 1 100 ? 4.812 3.982 1.590 1.00 98.56 100 PHE A C 1
ATOM 803 O O . PHE A 1 100 ? 5.148 4.191 0.426 1.00 98.56 100 PHE A O 1
ATOM 810 N N . SER A 1 101 ? 5.718 3.848 2.564 1.00 98.50 101 SER A N 1
ATOM 811 C CA . SER A 1 101 ? 7.155 4.028 2.325 1.00 98.50 101 SER A CA 1
ATOM 812 C C . SER A 1 101 ? 7.732 3.004 1.336 1.00 98.50 101 SER A C 1
ATOM 814 O O . SER A 1 101 ? 8.605 3.332 0.529 1.00 98.50 101 SER A O 1
ATOM 816 N N . GLN A 1 102 ? 7.242 1.757 1.347 1.00 98.19 102 GLN A N 1
ATOM 817 C CA . GLN A 1 102 ? 7.624 0.755 0.343 1.00 98.19 102 GLN A CA 1
ATOM 818 C C . GLN A 1 102 ? 7.146 1.138 -1.062 1.00 98.19 102 GLN A C 1
ATOM 820 O O . GLN A 1 102 ? 7.884 0.955 -2.033 1.00 98.19 102 GLN A O 1
ATOM 825 N N . TRP A 1 103 ? 5.927 1.666 -1.178 1.00 98.50 103 TRP A N 1
ATOM 826 C CA . TRP A 1 103 ? 5.390 2.157 -2.441 1.00 98.50 103 TRP A CA 1
ATOM 827 C C . TRP A 1 103 ? 6.178 3.361 -2.970 1.00 98.50 103 TRP A C 1
ATOM 829 O O . TRP A 1 103 ? 6.559 3.345 -4.140 1.00 98.50 103 TRP A O 1
ATOM 839 N N . GLU A 1 104 ? 6.506 4.346 -2.129 1.00 98.44 104 GLU A N 1
ATOM 840 C CA . GLU A 1 104 ? 7.328 5.502 -2.521 1.00 98.44 104 GLU A CA 1
ATOM 841 C C . GLU A 1 104 ? 8.708 5.069 -3.037 1.00 98.44 104 GLU A C 1
ATOM 843 O O . GLU A 1 104 ? 9.182 5.541 -4.077 1.00 98.44 104 GLU A O 1
ATOM 848 N N . SER A 1 105 ? 9.341 4.113 -2.351 1.00 98.25 105 SER A N 1
ATOM 849 C CA . SER A 1 105 ? 10.617 3.537 -2.784 1.00 98.25 105 SER A CA 1
ATOM 850 C C . SER A 1 105 ? 10.494 2.868 -4.160 1.00 98.25 105 SER A C 1
ATOM 852 O O . SER A 1 105 ? 11.264 3.170 -5.078 1.00 98.25 105 SER A O 1
ATOM 854 N N . ALA A 1 106 ? 9.469 2.032 -4.358 1.00 98.00 106 ALA A N 1
ATOM 855 C CA . ALA A 1 106 ? 9.211 1.380 -5.641 1.00 98.00 106 ALA A CA 1
ATOM 856 C C . ALA A 1 106 ? 8.889 2.390 -6.760 1.00 98.00 106 ALA A C 1
ATOM 858 O O . ALA A 1 106 ? 9.346 2.229 -7.895 1.00 98.00 106 ALA A O 1
ATOM 859 N N . GLN A 1 107 ? 8.163 3.467 -6.449 1.00 98.38 107 GLN A N 1
ATOM 860 C CA . GLN A 1 107 ? 7.879 4.557 -7.380 1.00 98.38 107 GLN A CA 1
ATOM 861 C C . GLN A 1 107 ? 9.165 5.268 -7.817 1.00 98.38 107 GLN A C 1
ATOM 863 O O . GLN A 1 107 ? 9.357 5.510 -9.011 1.00 98.38 107 GLN A O 1
ATOM 868 N N . SER A 1 108 ? 10.078 5.550 -6.885 1.00 98.19 108 SER A N 1
ATOM 869 C CA . SER A 1 108 ? 11.391 6.128 -7.191 1.00 98.19 108 SER A CA 1
ATOM 870 C C . SER A 1 108 ? 12.224 5.205 -8.093 1.00 98.19 108 SER A C 1
ATOM 872 O O . SER A 1 108 ? 12.786 5.642 -9.107 1.00 98.19 108 SER A O 1
ATOM 874 N N . CYS A 1 109 ? 12.235 3.897 -7.808 1.00 97.94 109 CYS A N 1
ATOM 875 C CA . CYS A 1 109 ? 12.880 2.897 -8.661 1.00 97.94 109 CYS A CA 1
ATOM 876 C C . CYS A 1 109 ? 12.289 2.877 -10.076 1.00 97.94 109 CYS A C 1
ATOM 878 O O . CYS A 1 109 ? 13.046 2.883 -11.054 1.00 97.94 109 CYS A O 1
ATOM 880 N N . TYR A 1 110 ? 10.958 2.905 -10.200 1.00 98.50 110 TYR A N 1
ATOM 881 C CA . TYR A 1 110 ? 10.278 2.982 -11.490 1.00 98.50 110 TYR A CA 1
ATOM 882 C C . TYR A 1 110 ? 10.662 4.251 -12.256 1.00 98.50 110 TYR A C 1
ATOM 884 O O . TYR A 1 110 ? 11.082 4.152 -13.407 1.00 98.50 110 TYR A O 1
ATOM 892 N N . GLN A 1 111 ? 10.611 5.426 -11.623 1.00 98.31 111 GLN A N 1
ATOM 893 C CA . GLN A 1 111 ? 10.998 6.690 -12.258 1.00 98.31 111 GLN A CA 1
ATOM 894 C C . GLN A 1 111 ? 12.454 6.667 -12.744 1.00 98.31 111 GLN A C 1
ATOM 896 O O . GLN A 1 111 ? 12.753 7.112 -13.853 1.00 98.31 111 GLN A O 1
ATOM 901 N N . SER A 1 112 ? 13.369 6.107 -11.947 1.00 98.00 112 SER A N 1
ATOM 902 C CA . SER A 1 112 ? 14.775 5.943 -12.335 1.00 98.00 112 SER A CA 1
ATOM 903 C C . SER A 1 112 ? 14.935 5.005 -13.537 1.00 98.00 112 SER A C 1
ATOM 905 O O . SER A 1 112 ? 15.674 5.311 -14.478 1.00 98.00 112 SER A O 1
ATOM 907 N N . ALA A 1 113 ? 14.244 3.862 -13.532 1.00 97.75 113 ALA A N 1
ATOM 908 C CA . ALA A 1 113 ? 14.279 2.899 -14.629 1.00 97.75 113 ALA A CA 1
ATOM 909 C C . ALA A 1 113 ? 13.660 3.470 -15.914 1.00 97.75 113 ALA A C 1
ATOM 911 O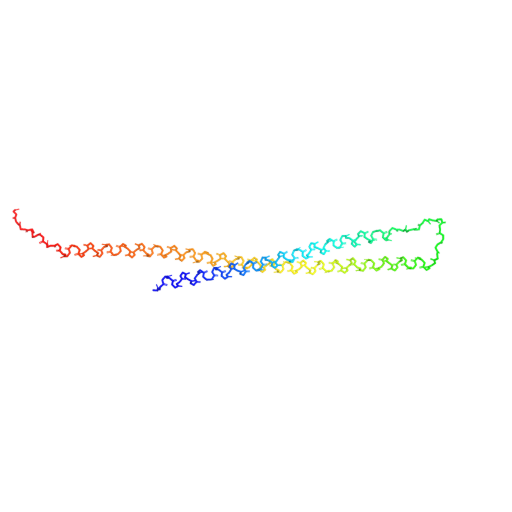 O . ALA A 1 113 ? 14.212 3.269 -16.995 1.00 97.75 113 ALA A O 1
ATOM 912 N N . HIS A 1 114 ? 12.571 4.228 -15.782 1.00 98.19 114 HIS A N 1
ATOM 913 C CA . HIS A 1 114 ? 11.892 4.917 -16.872 1.00 98.19 114 HIS A CA 1
ATOM 914 C C . HIS A 1 114 ? 12.819 5.925 -17.558 1.00 98.19 114 HIS A C 1
ATOM 916 O O . HIS A 1 114 ? 13.098 5.768 -18.743 1.00 98.19 114 HIS A O 1
ATOM 922 N N . LYS A 1 115 ? 13.424 6.847 -16.796 1.00 98.00 115 LYS A N 1
ATOM 923 C CA . LYS A 1 115 ? 14.387 7.831 -17.327 1.00 98.00 115 LYS A CA 1
ATOM 924 C C . LYS A 1 115 ? 15.568 7.169 -18.043 1.00 98.00 115 LYS A C 1
ATOM 926 O O . LYS A 1 115 ? 16.019 7.628 -19.088 1.00 98.00 115 LYS A O 1
ATOM 931 N N . LYS A 1 116 ? 16.089 6.065 -17.492 1.00 96.75 116 LYS A N 1
ATOM 932 C CA . LYS A 1 116 ? 17.187 5.302 -18.116 1.00 96.75 116 LYS A CA 1
ATOM 933 C C . LYS A 1 116 ? 16.764 4.620 -19.416 1.00 96.75 116 LYS A C 1
ATOM 935 O O . LYS A 1 116 ? 17.610 4.441 -20.288 1.00 96.75 116 LYS A O 1
ATOM 940 N N . TYR A 1 117 ? 15.510 4.190 -19.521 1.00 97.44 117 TYR A N 1
ATOM 941 C CA . TYR A 1 117 ? 14.957 3.632 -20.750 1.00 97.44 117 TYR A CA 1
ATOM 942 C C . TYR A 1 117 ? 14.766 4.722 -21.808 1.00 97.44 117 TYR A C 1
ATOM 944 O O . TYR A 1 117 ? 15.260 4.554 -22.916 1.00 97.44 117 TYR A O 1
ATOM 952 N N . GLU A 1 118 ? 14.153 5.853 -21.454 1.00 97.31 118 GLU A N 1
ATOM 953 C CA . GLU A 1 118 ? 13.963 6.990 -22.368 1.00 97.31 118 GLU A CA 1
ATOM 954 C C . GLU A 1 118 ? 15.294 7.474 -22.941 1.00 97.31 118 GLU A C 1
ATOM 956 O O . GLU A 1 118 ? 15.465 7.509 -24.157 1.00 97.31 118 GLU A O 1
ATOM 961 N N . LYS A 1 119 ? 16.291 7.695 -22.077 1.00 95.81 119 LYS A N 1
ATOM 962 C CA . LYS A 1 119 ? 17.629 8.099 -22.518 1.00 95.81 119 LYS A CA 1
ATOM 963 C C . LYS A 1 119 ? 18.302 7.063 -23.422 1.00 95.81 119 LYS A C 1
ATOM 965 O O . LYS A 1 119 ? 19.038 7.419 -24.333 1.00 95.81 119 LYS A O 1
ATOM 970 N N . CYS A 1 120 ? 18.066 5.772 -23.188 1.00 94.31 120 CYS A N 1
ATOM 971 C CA . CYS A 1 120 ? 18.581 4.719 -24.065 1.00 94.31 120 CYS A CA 1
ATOM 972 C C . CYS A 1 120 ? 17.950 4.789 -25.462 1.00 94.31 120 CYS A C 1
ATOM 974 O O . CYS A 1 120 ? 18.649 4.605 -26.454 1.00 94.31 120 CYS A O 1
ATOM 976 N N . VAL A 1 121 ? 16.645 5.059 -25.535 1.00 94.75 121 VAL A N 1
ATOM 977 C CA . VAL A 1 121 ? 15.913 5.215 -26.799 1.00 94.75 121 VAL A CA 1
ATOM 978 C C . VAL A 1 121 ? 16.367 6.472 -27.544 1.00 94.75 121 VAL A C 1
ATOM 980 O O . VAL A 1 121 ? 16.515 6.430 -28.761 1.00 94.75 121 VAL A O 1
ATOM 983 N N . GLU A 1 122 ? 16.608 7.576 -26.836 1.00 94.81 122 GLU A N 1
ATOM 984 C CA . GLU A 1 122 ? 17.140 8.816 -27.418 1.00 94.81 122 GLU A CA 1
ATOM 985 C C . GLU A 1 122 ? 18.514 8.598 -28.052 1.00 94.81 122 GLU A C 1
ATOM 987 O O . GLU A 1 122 ? 18.680 8.864 -29.240 1.00 94.81 122 GLU A O 1
ATOM 992 N N . ILE A 1 123 ? 19.466 8.032 -27.302 1.00 92.38 123 ILE A N 1
ATOM 993 C CA . ILE A 1 123 ? 20.828 7.809 -27.808 1.00 92.38 123 ILE A CA 1
ATOM 994 C C . ILE A 1 123 ? 20.817 6.842 -28.996 1.00 92.38 123 ILE A C 1
ATOM 996 O O . ILE A 1 123 ? 21.532 7.061 -29.967 1.00 92.38 123 ILE A O 1
ATOM 1000 N N . ARG A 1 124 ? 19.976 5.800 -28.965 1.00 90.88 124 ARG A N 1
ATOM 1001 C CA . ARG A 1 124 ? 19.830 4.890 -30.107 1.00 90.88 124 ARG A CA 1
ATOM 1002 C C . ARG A 1 124 ? 19.397 5.639 -31.371 1.00 90.88 124 ARG A C 1
ATOM 1004 O O . ARG A 1 124 ? 19.969 5.415 -32.427 1.00 90.88 124 ARG A O 1
ATOM 1011 N N . LYS A 1 125 ? 18.412 6.537 -31.272 1.00 91.50 125 LYS A N 1
ATOM 1012 C CA . LYS A 1 125 ? 17.962 7.338 -32.424 1.00 91.50 125 LYS A CA 1
ATOM 1013 C C . LYS A 1 125 ? 19.070 8.243 -32.964 1.00 91.50 125 LYS A C 1
ATOM 1015 O O . LYS A 1 125 ? 19.145 8.455 -34.172 1.00 91.50 125 LYS A O 1
ATOM 1020 N N . GLU A 1 126 ? 19.899 8.798 -32.084 1.00 92.12 126 GLU A N 1
ATOM 1021 C CA . GLU A 1 126 ? 21.054 9.610 -32.476 1.00 92.12 126 GLU A CA 1
ATOM 1022 C C . GLU A 1 126 ? 22.131 8.773 -33.178 1.00 92.12 126 GLU A C 1
ATOM 1024 O O . GLU A 1 126 ? 22.657 9.210 -34.200 1.00 92.12 126 GLU A O 1
ATOM 1029 N N . ASP A 1 127 ? 22.412 7.564 -32.682 1.00 89.75 127 ASP A N 1
ATOM 1030 C CA . ASP A 1 127 ? 23.365 6.636 -33.302 1.00 89.75 127 ASP A CA 1
ATOM 1031 C C . ASP A 1 127 ? 22.870 6.154 -34.671 1.00 89.75 127 ASP A C 1
ATOM 1033 O O . ASP A 1 127 ? 23.605 6.259 -35.649 1.00 89.75 127 ASP A O 1
ATOM 1037 N N . ASP A 1 128 ? 21.597 5.752 -34.781 1.00 90.56 128 ASP A N 1
ATOM 1038 C CA . ASP A 1 128 ? 20.968 5.366 -36.054 1.00 90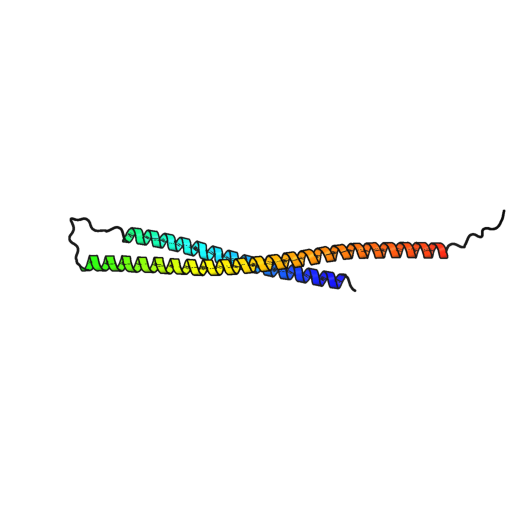.56 128 ASP A CA 1
ATOM 1039 C C . ASP A 1 128 ? 21.079 6.510 -37.088 1.00 90.56 128 ASP A C 1
ATOM 1041 O O . ASP A 1 128 ? 21.407 6.289 -38.256 1.00 90.56 128 ASP A O 1
ATOM 1045 N N . LYS A 1 129 ? 20.871 7.763 -36.655 1.00 93.31 129 LYS A N 1
ATOM 1046 C CA . LYS A 1 129 ? 21.047 8.950 -37.507 1.00 93.31 129 LYS A CA 1
ATOM 1047 C C . LYS A 1 129 ? 22.505 9.146 -37.929 1.00 93.31 129 LYS A C 1
ATOM 1049 O O . LYS A 1 129 ? 22.752 9.521 -39.074 1.00 93.31 129 LYS A O 1
ATOM 1054 N N . HIS A 1 130 ? 23.458 8.942 -37.023 1.00 91.06 130 HIS A N 1
ATOM 1055 C CA . HIS A 1 130 ? 24.879 9.094 -37.320 1.00 91.06 130 HIS A CA 1
ATOM 1056 C C . HIS A 1 130 ? 25.379 8.018 -38.292 1.00 91.06 130 HIS A C 1
ATOM 1058 O O . HIS A 1 130 ? 26.073 8.351 -39.250 1.00 91.06 130 HIS A O 1
ATOM 1064 N N . GLN A 1 131 ? 24.969 6.759 -38.105 1.00 90.50 131 GLN A N 1
ATOM 1065 C CA . GLN A 1 131 ? 25.291 5.661 -39.023 1.00 90.50 131 GLN A CA 1
ATOM 1066 C C . GLN A 1 131 ? 24.774 5.950 -40.434 1.00 90.50 131 GLN A C 1
ATOM 1068 O O . GLN A 1 131 ? 25.536 5.873 -41.392 1.00 90.50 131 GLN A O 1
ATOM 1073 N N . PHE A 1 132 ? 23.526 6.409 -40.557 1.00 91.62 132 PHE A N 1
ATOM 1074 C CA . PHE A 1 132 ? 22.962 6.798 -41.850 1.00 91.62 132 PHE A CA 1
ATOM 1075 C C . PHE A 1 132 ? 23.756 7.927 -42.534 1.00 91.62 132 PHE A C 1
ATOM 1077 O O . PHE A 1 132 ? 23.966 7.909 -43.744 1.00 91.62 132 PHE A O 1
ATOM 1084 N N . GLN A 1 133 ? 24.240 8.914 -41.771 1.00 93.38 133 GLN A N 1
ATOM 1085 C CA . GLN A 1 133 ? 25.090 9.981 -42.313 1.00 93.38 133 GLN A CA 1
ATOM 1086 C C . GLN A 1 133 ? 26.453 9.467 -42.798 1.00 93.38 133 GLN A C 1
ATOM 1088 O O . GLN A 1 133 ? 26.965 9.968 -43.798 1.00 93.38 133 GLN A O 1
ATOM 1093 N N . LEU A 1 134 ? 27.039 8.485 -42.109 1.00 92.75 134 LEU A N 1
ATOM 1094 C CA . LEU A 1 134 ? 28.286 7.846 -42.534 1.00 92.75 134 LEU A CA 1
ATOM 1095 C C . LEU A 1 134 ? 28.089 7.017 -43.808 1.00 92.75 134 LEU A C 1
ATOM 1097 O O . LEU A 1 134 ? 28.925 7.095 -44.702 1.00 92.75 134 LEU A O 1
ATOM 1101 N N . GLU A 1 135 ? 26.981 6.281 -43.915 1.00 93.06 135 GLU A N 1
ATOM 1102 C CA . GLU A 1 135 ? 26.624 5.520 -45.120 1.00 93.06 135 GLU A CA 1
ATOM 1103 C C . GLU A 1 135 ? 26.444 6.433 -46.340 1.00 93.06 135 GLU A C 1
ATOM 1105 O O . GLU A 1 135 ? 26.946 6.115 -47.416 1.00 93.06 135 GLU A O 1
ATOM 1110 N N . LEU A 1 136 ? 25.796 7.593 -46.173 1.00 91.88 136 LEU A N 1
ATOM 1111 C CA . LEU A 1 136 ? 25.677 8.599 -47.234 1.00 91.88 136 LEU A CA 1
ATOM 1112 C C . LEU A 1 136 ? 27.044 9.131 -47.679 1.00 91.88 136 LEU A C 1
ATOM 1114 O O . LEU A 1 136 ? 27.321 9.183 -48.872 1.00 91.88 136 LEU A O 1
ATOM 1118 N N . LEU A 1 137 ? 27.912 9.487 -46.727 1.00 92.44 137 LEU A N 1
ATOM 1119 C CA . LEU A 1 137 ? 29.251 9.992 -47.035 1.00 92.44 137 LEU A CA 1
ATOM 1120 C C . LEU A 1 137 ? 30.105 8.943 -47.762 1.00 92.44 137 LEU A C 1
ATOM 1122 O O . LEU A 1 137 ? 30.903 9.285 -48.632 1.00 92.44 137 LEU A O 1
ATOM 1126 N N . GLU A 1 138 ? 29.970 7.675 -47.385 1.00 92.38 138 GLU A N 1
ATOM 1127 C CA . GLU A 1 138 ? 30.677 6.572 -48.031 1.00 92.38 138 GLU A CA 1
ATOM 1128 C C . GLU A 1 138 ? 30.141 6.309 -49.445 1.00 92.38 138 GLU A C 1
ATOM 1130 O O . GLU A 1 138 ? 30.928 6.130 -50.372 1.00 92.38 138 GLU A O 1
ATOM 1135 N N . ALA A 1 139 ? 28.820 6.363 -49.638 1.00 89.50 139 ALA A N 1
ATOM 1136 C CA . ALA A 1 139 ? 28.204 6.259 -50.958 1.00 89.50 139 ALA A CA 1
ATOM 1137 C C . ALA A 1 139 ? 28.638 7.405 -51.892 1.00 89.50 139 ALA A C 1
ATOM 1139 O O . ALA A 1 139 ? 28.964 7.150 -53.052 1.00 89.50 139 ALA A O 1
ATOM 1140 N N . ASP A 1 140 ? 28.708 8.640 -51.383 1.00 90.50 140 ASP A N 1
ATOM 1141 C CA . ASP A 1 140 ? 29.189 9.803 -52.141 1.00 90.50 140 ASP A CA 1
ATOM 1142 C C . ASP A 1 140 ? 30.658 9.632 -52.566 1.00 90.50 140 ASP A C 1
ATOM 1144 O O . ASP A 1 140 ? 30.996 9.852 -53.729 1.00 90.50 140 ASP A O 1
ATOM 1148 N N . LYS A 1 141 ? 31.535 9.160 -51.667 1.00 88.81 141 LYS A N 1
ATOM 1149 C CA . LYS A 1 141 ? 32.938 8.858 -52.013 1.00 88.81 141 LYS A CA 1
ATOM 1150 C C . LYS A 1 141 ? 33.055 7.776 -53.080 1.00 88.81 141 LYS A C 1
ATOM 1152 O O . LYS A 1 141 ? 33.858 7.912 -53.998 1.00 88.81 141 LYS A O 1
ATOM 1157 N N . GLN A 1 142 ? 32.267 6.707 -52.968 1.00 88.00 142 GLN A N 1
ATOM 1158 C CA . GLN A 1 142 ? 32.260 5.641 -53.969 1.00 88.00 142 GLN A CA 1
ATOM 1159 C C . GLN A 1 142 ? 31.804 6.174 -55.331 1.00 88.00 142 GLN A C 1
ATOM 1161 O O . GLN A 1 142 ? 32.394 5.823 -56.351 1.00 88.00 142 GLN A O 1
ATOM 1166 N N . LEU A 1 143 ? 30.808 7.065 -55.367 1.00 82.44 143 LEU A N 1
ATOM 1167 C CA . LEU A 1 143 ? 30.382 7.725 -56.601 1.00 82.44 143 LEU A CA 1
ATOM 1168 C C . LEU A 1 143 ? 31.525 8.545 -57.229 1.00 82.44 143 LEU A C 1
ATOM 1170 O O . LEU A 1 143 ? 31.776 8.420 -58.428 1.00 82.44 143 LEU A O 1
ATOM 1174 N N . ASP A 1 144 ? 32.245 9.328 -56.422 1.00 80.94 144 ASP A N 1
ATOM 1175 C CA . ASP A 1 144 ? 33.394 10.131 -56.864 1.00 80.94 144 ASP A CA 1
ATOM 1176 C C . ASP A 1 144 ? 34.564 9.274 -57.384 1.00 80.94 144 ASP A C 1
ATOM 1178 O O . ASP A 1 144 ? 35.274 9.692 -58.300 1.00 80.94 144 ASP A O 1
ATOM 1182 N N . GLU A 1 145 ? 34.769 8.069 -56.841 1.00 77.69 145 GLU A N 1
ATOM 1183 C CA . GLU A 1 145 ? 35.779 7.117 -57.327 1.00 77.69 145 GLU A CA 1
ATOM 1184 C C . GLU A 1 145 ? 35.381 6.435 -58.648 1.00 77.69 145 GLU A C 1
ATOM 1186 O O . GLU A 1 145 ? 36.249 6.121 -59.468 1.00 77.69 145 GLU A O 1
ATOM 1191 N N . PHE A 1 146 ? 34.081 6.223 -58.880 1.00 68.50 146 PHE A N 1
ATOM 1192 C CA . PHE A 1 146 ? 33.555 5.640 -60.120 1.00 68.50 146 PHE A CA 1
ATOM 1193 C C . PHE A 1 146 ? 33.449 6.645 -61.272 1.00 68.50 146 PHE A C 1
ATOM 1195 O O . PHE A 1 146 ? 33.472 6.247 -62.442 1.00 68.50 146 PHE A O 1
ATOM 1202 N N . LEU A 1 147 ? 33.342 7.940 -60.976 1.00 64.12 147 LEU A N 1
ATOM 1203 C CA . LEU A 1 147 ? 33.399 8.977 -61.997 1.00 64.12 147 LEU A CA 1
ATOM 1204 C C . LEU A 1 147 ? 34.856 9.115 -62.472 1.00 64.12 147 LEU A C 1
ATOM 1206 O O . LEU A 1 147 ? 35.737 9.436 -61.672 1.00 64.12 147 LEU A O 1
ATOM 1210 N N . PRO A 1 148 ? 35.166 8.891 -63.769 1.00 57.50 148 PRO A N 1
ATOM 1211 C CA . PRO A 1 148 ? 36.517 9.112 -64.260 1.00 57.50 148 PRO A CA 1
ATOM 1212 C C . PRO A 1 148 ? 36.885 10.554 -63.932 1.00 57.50 148 PRO A C 1
ATOM 1214 O O . PRO A 1 148 ? 36.092 11.454 -64.221 1.00 57.50 148 PRO A O 1
ATOM 1217 N N . LYS A 1 149 ? 38.074 10.776 -63.346 1.00 63.09 149 LYS A N 1
ATOM 1218 C CA . LYS A 1 149 ? 38.682 12.110 -63.264 1.00 63.09 149 LYS A CA 1
ATOM 1219 C C . LYS A 1 149 ? 38.647 12.667 -64.680 1.00 63.09 149 LYS A C 1
ATOM 1221 O O . LYS A 1 149 ? 39.502 12.312 -65.489 1.00 63.09 149 LYS A O 1
ATOM 1226 N N . GLN A 1 150 ? 37.622 13.460 -64.995 1.00 54.41 150 GLN A N 1
ATOM 1227 C CA . GLN A 1 150 ? 37.515 14.179 -66.249 1.00 54.41 150 GLN A CA 1
ATOM 1228 C C . GLN A 1 150 ? 38.782 15.008 -66.274 1.00 54.41 150 GLN A C 1
ATOM 1230 O O . GLN A 1 150 ? 38.965 15.922 -65.464 1.00 54.41 150 GLN A O 1
ATOM 1235 N N . GLY A 1 151 ? 39.727 14.546 -67.093 1.00 51.12 151 GLY A N 1
ATOM 1236 C CA . GLY A 1 151 ? 41.017 15.169 -67.229 1.00 51.12 151 GLY A CA 1
ATOM 1237 C C . GLY A 1 151 ? 40.754 16.637 -67.478 1.00 51.12 151 GLY A C 1
ATOM 1238 O O . GLY A 1 151 ? 40.006 16.995 -68.388 1.00 51.12 151 GLY A O 1
ATOM 1239 N N . LYS A 1 152 ? 41.376 17.489 -66.666 1.00 51.34 152 LYS A N 1
ATOM 1240 C CA . LYS A 1 152 ? 41.695 18.843 -67.096 1.00 51.34 152 LYS A CA 1
ATOM 1241 C C . LYS A 1 152 ? 42.662 18.706 -68.276 1.00 51.34 152 LYS A C 1
ATOM 1243 O O . LYS A 1 152 ? 43.865 18.856 -68.115 1.00 51.34 152 LYS A O 1
ATOM 1248 N N . ASN A 1 153 ? 42.136 18.326 -69.435 1.00 46.62 153 ASN A N 1
ATOM 1249 C CA . ASN A 1 153 ? 42.809 18.455 -70.708 1.00 46.62 153 ASN A CA 1
ATOM 1250 C C . ASN A 1 153 ? 42.518 19.874 -71.192 1.00 46.62 153 ASN A C 1
ATOM 1252 O O . ASN A 1 153 ? 41.396 20.178 -71.582 1.00 46.62 153 ASN A O 1
ATOM 1256 N N . ASN A 1 154 ? 43.545 20.713 -71.049 1.00 44.69 154 ASN A N 1
ATOM 1257 C CA . ASN A 1 154 ? 43.907 21.878 -71.856 1.00 44.69 154 ASN A CA 1
ATOM 1258 C C . ASN A 1 154 ? 42.820 22.495 -72.748 1.00 44.69 154 ASN A C 1
ATOM 1260 O O . ASN A 1 154 ? 42.460 21.878 -73.750 1.00 44.69 154 ASN A O 1
ATOM 1264 N N . ILE A 1 155 ? 42.489 23.768 -72.485 1.00 41.53 155 ILE A N 1
ATOM 1265 C CA . ILE A 1 155 ? 42.729 24.894 -73.415 1.00 41.53 155 ILE A CA 1
ATOM 1266 C C . ILE A 1 155 ? 43.210 26.086 -72.584 1.00 41.53 155 ILE A C 1
ATOM 1268 O O . ILE A 1 155 ? 42.565 26.358 -71.545 1.00 41.53 155 ILE A O 1
#